Protein AF-A0A3D2F6I0-F1 (afdb_monomer_lite)

Radius of gyration: 17.16 Å; chains: 1; bounding box: 40×19×46 Å

Secondary structure (DSSP, 8-state):
--S--TTHHHHTSHHHH-TTS--------TT-PPPPTT-EEEEEEE-TTSSEEEEEE-S-----TT--

Sequence (68 aa):
KKTDFLGKRAQQREHMVSDQRWKLVGLETVDKSTLPDGAYAVGEGTNANGQRVMIGRVTSSYHSPNLD

pLDDT: mean 90.58, std 6.08, range [59.69, 96.44]

Foldseek 3Di:
DDPDDPCPVVCPDPVNPDPLDDDDDDDADPVNDWDDAFAFDFDDDADPVRHTHTSDTHHDTDNDPVVD

Structure (mmCIF, N/CA/C/O backbone):
data_AF-A0A3D2F6I0-F1
#
_entry.id   AF-A0A3D2F6I0-F1
#
loop_
_atom_site.group_PDB
_atom_site.id
_atom_site.type_symbol
_atom_site.label_atom_id
_atom_site.label_alt_id
_atom_site.label_comp_id
_atom_site.label_asym_id
_atom_site.label_entity_id
_atom_site.label_seq_id
_atom_site.pdbx_PDB_ins_code
_atom_site.Cartn_x
_atom_site.Cartn_y
_atom_site.Cartn_z
_atom_site.occupancy
_atom_site.B_iso_or_equiv
_atom_site.auth_seq_id
_atom_site.auth_comp_id
_atom_site.auth_asym_id
_atom_site.auth_atom_id
_atom_site.pdbx_PDB_model_num
ATOM 1 N N . LYS A 1 1 ? -2.227 -1.148 27.364 1.00 70.75 1 LYS A N 1
ATOM 2 C CA . LYS A 1 1 ? -2.774 -0.251 26.305 1.00 70.75 1 LYS A CA 1
ATOM 3 C C . LYS A 1 1 ? -3.825 0.655 26.942 1.00 70.75 1 LYS A C 1
ATOM 5 O O . LYS A 1 1 ? -4.567 0.151 27.776 1.00 70.75 1 LYS A O 1
ATOM 10 N N . LYS A 1 2 ? -3.880 1.955 26.614 1.00 82.31 2 LYS A N 1
ATOM 11 C CA . LYS A 1 2 ? -4.882 2.865 27.204 1.00 82.31 2 LYS A CA 1
ATOM 12 C C . LYS A 1 2 ? -6.301 2.447 26.790 1.00 82.31 2 LYS A C 1
ATOM 14 O O . LYS A 1 2 ? -6.519 2.045 25.643 1.00 82.31 2 LYS A O 1
ATOM 19 N N . THR A 1 3 ? -7.241 2.521 27.728 1.00 87.62 3 THR A N 1
ATOM 20 C CA . THR A 1 3 ? -8.641 2.116 27.532 1.00 87.62 3 THR A CA 1
ATOM 21 C C . THR A 1 3 ? -9.386 3.033 26.567 1.00 87.62 3 THR A C 1
ATOM 23 O O . THR A 1 3 ? -10.181 2.527 25.783 1.00 87.62 3 THR A O 1
ATOM 26 N N . ASP A 1 4 ? -9.074 4.328 26.523 1.00 92.94 4 ASP A N 1
ATOM 27 C CA . ASP A 1 4 ? -9.593 5.262 25.518 1.00 92.94 4 ASP A CA 1
ATOM 28 C C . ASP A 1 4 ? -8.579 6.363 25.156 1.00 92.94 4 ASP A C 1
ATOM 30 O O . ASP A 1 4 ? -7.723 6.733 25.968 1.00 92.94 4 ASP A O 1
ATOM 34 N N . PHE A 1 5 ? -8.639 6.850 23.915 1.00 94.00 5 PHE A N 1
ATOM 35 C CA . PHE A 1 5 ? -7.787 7.913 23.375 1.00 94.00 5 PHE A CA 1
ATOM 36 C C . PHE A 1 5 ? -8.436 8.590 22.158 1.00 94.00 5 PHE A C 1
ATOM 38 O O . PHE A 1 5 ? -9.260 7.996 21.457 1.00 94.00 5 PHE A O 1
ATOM 45 N N . LEU A 1 6 ? -8.035 9.836 21.882 1.00 94.06 6 LEU A N 1
ATOM 46 C CA . LEU A 1 6 ? -8.550 10.605 20.750 1.00 94.06 6 LEU A CA 1
ATOM 47 C C . LEU A 1 6 ? -8.368 9.824 19.438 1.00 94.06 6 LEU A C 1
ATOM 49 O O . LEU A 1 6 ? -7.266 9.406 19.098 1.00 94.06 6 LEU A O 1
ATOM 53 N N . GLY A 1 7 ? -9.468 9.608 18.715 1.00 93.94 7 GLY A N 1
ATOM 54 C CA . GLY A 1 7 ? -9.491 8.844 17.463 1.00 93.94 7 GLY A CA 1
ATOM 55 C C . GLY A 1 7 ? -9.890 7.369 17.602 1.00 93.94 7 GLY A C 1
ATOM 56 O O . GLY A 1 7 ? -10.319 6.784 16.608 1.00 93.94 7 GLY A O 1
ATOM 57 N N . LYS A 1 8 ? -9.873 6.773 18.806 1.00 93.81 8 LYS A N 1
ATOM 58 C CA . LYS A 1 8 ? -10.220 5.351 19.011 1.00 93.81 8 LYS A CA 1
ATOM 59 C C . LYS A 1 8 ? -11.639 5.008 18.543 1.00 93.81 8 LYS A C 1
ATOM 61 O O . LYS A 1 8 ? -11.824 4.057 17.791 1.00 93.81 8 LYS A O 1
A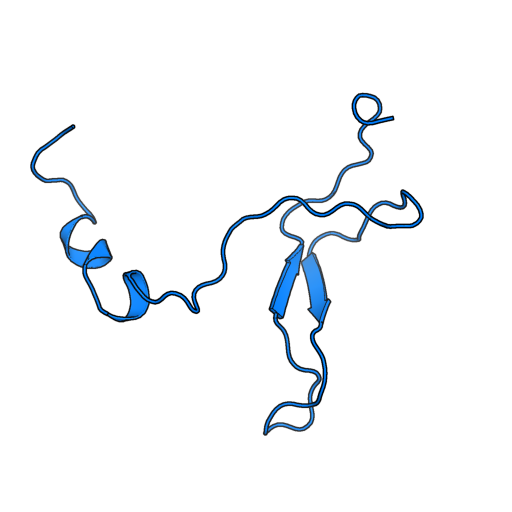TOM 66 N N . ARG A 1 9 ? -12.636 5.822 18.908 1.00 94.75 9 ARG A N 1
ATOM 67 C CA . ARG A 1 9 ? -14.034 5.644 18.462 1.00 94.75 9 ARG A CA 1
ATOM 68 C C . ARG A 1 9 ? -14.186 5.731 16.939 1.00 94.75 9 ARG A C 1
ATOM 70 O O . ARG A 1 9 ? -15.033 5.062 16.361 1.00 94.75 9 ARG A O 1
ATOM 77 N N . ALA A 1 10 ? -13.378 6.555 16.269 1.00 94.81 10 ALA A N 1
ATOM 78 C CA . ALA A 1 10 ? -13.444 6.684 14.815 1.00 94.81 10 ALA A CA 1
ATOM 79 C C . ALA A 1 10 ? -12.938 5.419 14.105 1.00 94.81 10 ALA A C 1
ATOM 81 O O . ALA A 1 10 ? -13.496 5.051 13.077 1.00 94.81 10 ALA A O 1
ATOM 82 N N . GLN A 1 11 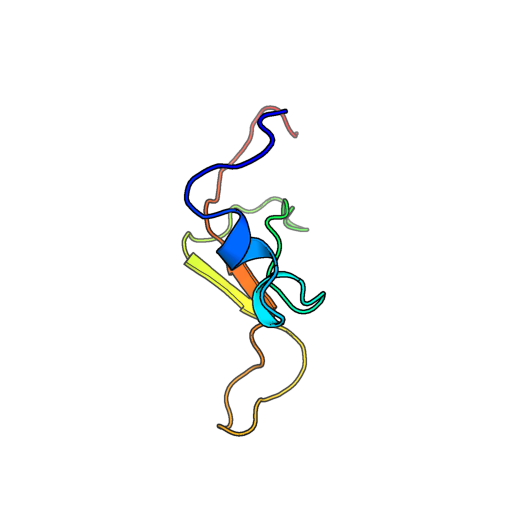? -11.947 4.723 14.673 1.00 93.94 11 GLN A N 1
ATOM 83 C CA . GLN A 1 11 ? -11.418 3.467 14.125 1.00 93.94 11 GLN A CA 1
ATOM 84 C C . GLN A 1 11 ? -12.459 2.334 14.079 1.00 93.94 11 GLN A C 1
ATOM 86 O O . GLN A 1 11 ? -12.273 1.397 13.317 1.00 93.94 11 GLN A O 1
ATOM 91 N N . GLN A 1 12 ? -13.552 2.429 14.846 1.00 94.62 12 GLN A N 1
ATOM 92 C CA . GLN A 1 12 ? -14.636 1.435 14.884 1.00 94.62 12 GLN A CA 1
ATOM 93 C C . GLN A 1 12 ? -15.723 1.658 13.817 1.00 94.62 12 GLN A C 1
ATOM 95 O O . GLN A 1 12 ? -16.676 0.889 13.748 1.00 94.62 12 GLN A O 1
ATOM 100 N N . ARG A 1 13 ? -15.627 2.719 13.003 1.00 96.44 13 ARG A N 1
ATOM 101 C CA . ARG A 1 13 ? -16.573 2.967 11.901 1.00 96.44 13 ARG A CA 1
ATOM 102 C C . ARG A 1 13 ? -16.413 1.902 10.813 1.00 96.44 13 ARG A C 1
ATOM 104 O O . ARG A 1 13 ? -15.297 1.461 10.566 1.00 96.44 13 ARG A O 1
ATOM 111 N N . GLU A 1 14 ? -17.490 1.584 10.102 1.00 95.12 14 GLU A N 1
ATOM 112 C CA . GLU A 1 14 ? -17.531 0.553 9.048 1.00 95.12 14 GLU A CA 1
ATOM 113 C C . GLU A 1 14 ? -16.390 0.679 8.022 1.00 95.12 14 GLU A C 1
ATOM 115 O O . GLU A 1 14 ? -15.586 -0.235 7.856 1.00 95.12 14 GLU A O 1
ATOM 120 N N . HIS A 1 15 ? -16.216 1.860 7.420 1.00 94.44 15 HIS A N 1
ATOM 121 C CA . HIS A 1 15 ? -15.116 2.099 6.477 1.00 94.44 15 HIS A CA 1
ATOM 122 C C . HIS A 1 15 ? -13.728 1.973 7.100 1.00 94.44 15 HIS A C 1
ATOM 124 O O . HIS A 1 15 ? -12.759 1.756 6.380 1.00 94.44 15 HIS A O 1
ATOM 130 N N . MET A 1 16 ? -13.605 2.144 8.419 1.00 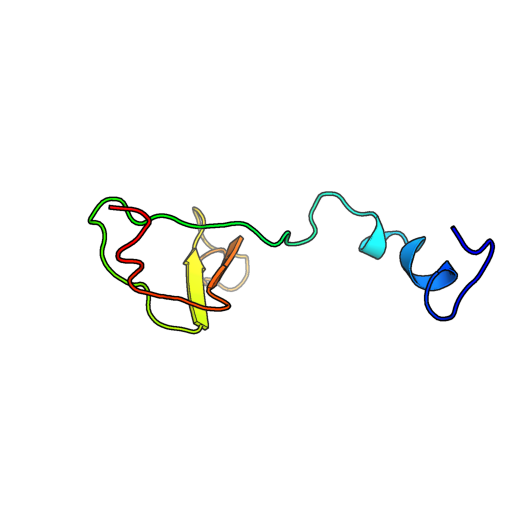93.75 16 MET A N 1
ATOM 131 C CA . MET A 1 16 ? -12.322 2.058 9.102 1.00 93.75 16 MET A CA 1
ATOM 132 C C . MET A 1 16 ? -11.912 0.615 9.410 1.00 93.75 16 MET A C 1
ATOM 134 O O . MET A 1 16 ? -10.707 0.371 9.496 1.00 93.75 16 MET A O 1
ATOM 138 N N . VAL A 1 17 ? -12.881 -0.301 9.510 1.00 94.00 17 VAL A N 1
ATOM 139 C CA . VAL A 1 17 ? -12.687 -1.743 9.746 1.00 94.00 17 VAL A CA 1
ATOM 140 C C . VAL A 1 17 ? -12.797 -2.593 8.476 1.00 94.00 17 VAL A C 1
ATOM 142 O O . VAL A 1 17 ? -12.598 -3.798 8.540 1.00 94.00 17 VAL A O 1
ATOM 145 N N . SER A 1 18 ? -13.106 -1.981 7.330 1.00 95.19 18 SER A N 1
ATOM 146 C CA . SER A 1 18 ? -13.228 -2.678 6.048 1.00 95.19 18 SER A CA 1
ATOM 147 C C . SER A 1 18 ? -11.920 -3.352 5.615 1.00 95.19 18 SER A C 1
ATOM 149 O O . SER A 1 18 ? -10.851 -2.734 5.619 1.00 95.19 18 SER A O 1
ATOM 151 N N . ASP A 1 19 ? -12.026 -4.594 5.139 1.00 93.25 19 ASP A N 1
ATOM 152 C CA . ASP A 1 19 ? -10.905 -5.349 4.570 1.00 93.25 19 ASP A CA 1
ATOM 153 C C . ASP A 1 19 ? -10.417 -4.801 3.223 1.00 93.25 19 ASP A C 1
ATOM 155 O O . ASP A 1 19 ? -9.294 -5.087 2.811 1.00 93.2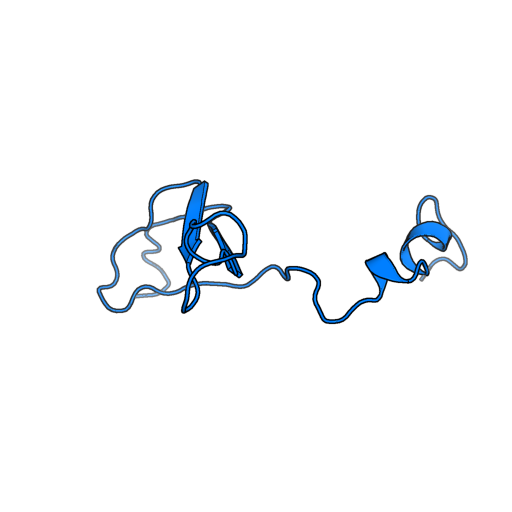5 19 ASP A O 1
ATOM 159 N N . GLN A 1 20 ? -11.227 -3.974 2.557 1.00 91.88 20 GLN A N 1
ATOM 160 C CA . GLN A 1 20 ? -10.914 -3.378 1.253 1.00 91.88 20 GLN A CA 1
ATOM 161 C C . GLN A 1 20 ? -10.039 -2.121 1.355 1.00 91.88 20 GLN A C 1
ATOM 163 O O . GLN A 1 20 ? -9.698 -1.504 0.344 1.00 91.88 20 GLN A O 1
ATOM 168 N N . ARG A 1 21 ? -9.669 -1.701 2.568 1.00 93.94 21 ARG A N 1
ATOM 169 C CA . ARG A 1 21 ? -8.781 -0.555 2.761 1.00 93.94 21 ARG A CA 1
ATOM 170 C C . ARG A 1 21 ? -7.383 -0.842 2.232 1.00 93.94 21 ARG A C 1
ATOM 172 O O . ARG A 1 21 ? -6.828 -1.913 2.460 1.00 93.94 21 ARG A O 1
ATOM 179 N N . TRP A 1 22 ? -6.767 0.177 1.643 1.00 92.56 22 TRP A N 1
ATOM 180 C CA . TRP A 1 22 ? -5.348 0.127 1.310 1.00 92.56 22 TRP A CA 1
ATOM 181 C C . TRP A 1 22 ? -4.507 -0.098 2.568 1.00 92.56 22 TRP A C 1
ATOM 183 O O . TRP A 1 22 ? -4.695 0.569 3.591 1.00 92.56 22 TRP A O 1
ATOM 193 N N . LYS A 1 23 ? -3.575 -1.045 2.467 1.00 93.38 23 LYS A N 1
ATOM 194 C CA . LYS A 1 23 ? -2.618 -1.402 3.514 1.00 93.38 23 LYS A CA 1
ATOM 195 C C . LYS A 1 23 ? -1.224 -0.988 3.060 1.00 93.38 23 LYS A C 1
ATOM 197 O O . LYS A 1 23 ? -0.922 -1.025 1.870 1.00 93.38 23 LYS A O 1
ATOM 202 N N . LEU A 1 24 ? -0.389 -0.583 4.012 1.00 95.31 24 LEU A N 1
ATOM 203 C CA . LEU A 1 24 ? 1.015 -0.305 3.734 1.00 95.31 24 LEU A CA 1
ATOM 204 C C . LEU A 1 24 ? 1.754 -1.635 3.569 1.00 95.31 24 LEU A C 1
ATOM 206 O O . LEU A 1 24 ? 1.682 -2.488 4.454 1.00 95.31 24 LEU A O 1
ATOM 210 N N . VAL A 1 25 ? 2.440 -1.799 2.442 1.00 94.44 25 VAL A N 1
ATOM 211 C CA . VAL A 1 25 ? 3.205 -3.001 2.088 1.00 94.44 25 VAL A CA 1
ATOM 212 C C . VAL A 1 25 ? 4.561 -2.602 1.511 1.00 94.44 25 VAL A C 1
ATOM 214 O O . VAL A 1 25 ? 4.721 -1.479 1.031 1.00 94.44 25 VAL A O 1
ATOM 217 N N . GLY A 1 26 ? 5.528 -3.519 1.563 1.00 92.62 26 GLY A N 1
ATOM 218 C CA . GLY A 1 26 ? 6.768 -3.410 0.796 1.00 92.62 26 GLY A CA 1
ATOM 219 C C . GLY A 1 26 ? 6.560 -3.920 -0.630 1.00 92.62 26 GLY A C 1
ATOM 220 O O . GLY A 1 26 ? 5.807 -4.871 -0.834 1.00 92.62 26 GLY A O 1
ATOM 221 N N . LEU A 1 27 ? 7.210 -3.280 -1.600 1.00 91.31 27 LEU A N 1
ATOM 222 C CA . LEU A 1 27 ? 7.233 -3.705 -2.998 1.00 91.31 27 LEU A CA 1
ATOM 223 C C . LEU A 1 27 ? 8.685 -3.945 -3.412 1.00 91.31 27 LEU A C 1
ATOM 225 O O . LEU A 1 27 ? 9.545 -3.118 -3.118 1.00 91.31 27 LEU A O 1
ATOM 229 N N . GLU A 1 28 ? 8.924 -5.046 -4.115 1.00 90.44 28 GLU A N 1
ATOM 230 C CA . GLU A 1 28 ? 10.198 -5.363 -4.757 1.00 90.44 28 GLU A CA 1
ATOM 231 C C . GLU A 1 28 ? 9.955 -5.480 -6.262 1.00 90.44 28 GLU A C 1
ATOM 233 O O . GLU A 1 28 ? 9.003 -6.131 -6.704 1.00 90.44 28 GLU A O 1
ATOM 238 N N . THR A 1 29 ? 10.768 -4.788 -7.054 1.00 90.62 29 THR A N 1
ATOM 239 C CA . THR A 1 29 ? 10.695 -4.837 -8.513 1.00 90.62 29 THR A CA 1
ATOM 240 C C . THR A 1 29 ? 11.397 -6.086 -9.029 1.00 90.62 29 THR A C 1
ATOM 242 O O . THR A 1 29 ? 12.460 -6.469 -8.552 1.00 90.62 29 THR A O 1
ATOM 245 N N . VAL A 1 30 ? 10.816 -6.722 -10.048 1.00 91.88 30 VAL A N 1
ATOM 246 C CA . VAL A 1 30 ? 11.371 -7.954 -10.640 1.00 91.88 30 VAL A CA 1
ATOM 247 C C . VAL A 1 30 ? 12.746 -7.711 -11.277 1.00 91.88 30 VAL A C 1
ATOM 249 O O . VAL A 1 30 ? 13.583 -8.607 -11.315 1.00 91.88 30 VAL A O 1
ATOM 252 N N . ASP A 1 31 ? 12.987 -6.496 -11.765 1.00 90.50 31 ASP A N 1
ATOM 253 C CA . ASP A 1 31 ? 14.233 -6.067 -12.403 1.00 90.50 31 ASP A CA 1
ATOM 254 C C . ASP A 1 31 ? 15.191 -5.329 -11.450 1.00 90.50 31 ASP A C 1
ATOM 256 O O . ASP A 1 31 ? 16.195 -4.781 -11.905 1.00 90.50 31 ASP A O 1
ATOM 260 N N . LYS A 1 32 ? 14.891 -5.295 -10.141 1.00 85.00 32 LYS A N 1
ATOM 261 C CA . LYS A 1 32 ? 15.623 -4.536 -9.110 1.00 85.00 32 LYS A CA 1
ATOM 262 C C . LYS A 1 32 ? 15.725 -3.023 -9.368 1.00 85.00 32 LYS A C 1
ATOM 264 O O . LYS A 1 32 ? 16.532 -2.334 -8.740 1.00 85.00 32 LYS A O 1
ATOM 269 N N . SER A 1 33 ? 14.918 -2.476 -10.279 1.00 88.12 33 SER A N 1
ATOM 270 C CA . SER A 1 33 ? 14.880 -1.038 -10.541 1.00 88.12 33 SER A CA 1
ATOM 271 C C . SER A 1 33 ? 14.156 -0.273 -9.429 1.00 88.12 33 SER A C 1
ATOM 273 O O . SER A 1 33 ? 13.268 -0.794 -8.751 1.00 88.12 33 SER A O 1
ATOM 275 N N . THR A 1 34 ? 14.509 0.996 -9.241 1.00 90.50 34 THR A N 1
ATOM 276 C CA . THR A 1 34 ? 13.792 1.883 -8.316 1.00 90.50 34 THR A CA 1
ATOM 277 C C . THR A 1 34 ? 12.538 2.430 -8.995 1.00 90.50 34 THR A C 1
ATOM 279 O O . THR A 1 34 ? 12.605 2.957 -10.107 1.00 90.50 34 THR A O 1
ATOM 282 N N . LEU A 1 35 ? 11.392 2.350 -8.316 1.00 89.94 35 LEU A N 1
ATOM 283 C CA . LEU A 1 35 ? 10.144 2.923 -8.821 1.00 89.94 35 LEU A CA 1
ATOM 284 C C . LEU A 1 35 ? 10.131 4.450 -8.634 1.00 89.94 35 LEU A C 1
ATOM 286 O O . LEU A 1 35 ? 10.664 4.953 -7.647 1.00 89.94 35 LEU A O 1
ATOM 290 N N . PRO A 1 36 ? 9.475 5.215 -9.521 1.00 89.38 36 PRO A N 1
ATOM 291 C CA . PRO A 1 36 ? 9.253 6.635 -9.283 1.00 89.38 36 PRO A CA 1
ATOM 292 C C . PRO A 1 36 ? 8.390 6.878 -8.038 1.00 89.38 36 PRO A C 1
ATOM 294 O O . PRO A 1 36 ? 7.419 6.156 -7.783 1.00 89.38 36 PRO A O 1
ATOM 297 N N . ASP A 1 37 ? 8.688 7.941 -7.295 1.00 86.56 37 ASP A N 1
ATOM 298 C CA . ASP A 1 37 ? 7.838 8.373 -6.187 1.00 86.56 37 ASP A CA 1
ATOM 299 C C . ASP A 1 37 ? 6.438 8.757 -6.683 1.00 86.56 37 ASP A C 1
ATOM 301 O O . ASP A 1 37 ? 6.267 9.409 -7.715 1.00 86.56 37 ASP A O 1
ATOM 305 N N . GLY A 1 38 ? 5.410 8.332 -5.946 1.00 88.06 38 GLY A N 1
ATOM 306 C CA . GLY A 1 38 ? 4.018 8.560 -6.331 1.00 88.06 38 GLY A CA 1
ATOM 307 C C . GLY A 1 38 ? 3.537 7.698 -7.500 1.00 88.06 38 GLY A C 1
ATOM 308 O O . GLY A 1 38 ? 2.399 7.880 -7.937 1.00 88.06 38 GLY A O 1
ATOM 309 N N . ALA A 1 39 ? 4.350 6.754 -7.993 1.00 92.06 39 ALA A N 1
ATOM 310 C CA . ALA A 1 39 ? 3.939 5.841 -9.050 1.00 92.06 39 ALA A CA 1
ATOM 311 C C . ALA A 1 39 ? 2.659 5.084 -8.675 1.00 92.06 39 ALA A C 1
ATOM 313 O O . ALA A 1 39 ? 2.426 4.680 -7.535 1.00 92.06 39 ALA A O 1
ATOM 314 N N . TYR A 1 40 ? 1.815 4.893 -9.674 1.00 92.19 40 TYR A N 1
ATOM 315 C CA . TYR A 1 40 ? 0.509 4.273 -9.546 1.00 92.19 40 TYR A CA 1
ATOM 316 C C . TYR A 1 40 ? 0.623 2.747 -9.655 1.00 92.19 40 TYR A C 1
ATOM 318 O O . TYR A 1 40 ? 1.149 2.239 -10.642 1.00 92.19 40 TYR A O 1
ATOM 326 N N . ALA A 1 41 ? 0.103 2.011 -8.666 1.00 91.94 41 ALA A N 1
ATOM 327 C CA . ALA A 1 41 ? -0.007 0.555 -8.736 1.00 91.94 41 ALA A CA 1
ATOM 328 C C . ALA A 1 41 ? -1.335 0.197 -9.409 1.00 91.94 41 ALA A C 1
ATOM 330 O O . ALA A 1 41 ? -2.414 0.397 -8.842 1.00 91.94 41 ALA A O 1
ATOM 331 N N . VAL A 1 42 ? -1.247 -0.263 -10.652 1.00 93.31 42 VAL A N 1
ATOM 332 C CA . VAL A 1 42 ? -2.391 -0.500 -11.536 1.00 93.31 42 VAL A CA 1
ATOM 333 C C . VAL A 1 42 ? -2.804 -1.969 -11.455 1.00 93.31 42 VAL A C 1
ATOM 335 O O . VAL A 1 42 ? -1.953 -2.850 -11.515 1.00 93.31 42 VAL A O 1
ATOM 338 N N . GLY A 1 43 ? -4.101 -2.223 -11.298 1.00 90.75 43 GLY A N 1
ATOM 339 C CA . GLY A 1 43 ? -4.688 -3.559 -11.362 1.00 90.75 43 GLY A CA 1
ATOM 340 C C . GLY A 1 43 ? -5.183 -3.906 -12.764 1.00 90.75 43 GLY A C 1
ATOM 341 O O . GLY A 1 43 ? -5.023 -3.144 -13.718 1.00 90.75 43 GLY A O 1
ATOM 342 N N . GLU A 1 44 ? -5.818 -5.065 -12.887 1.00 91.75 44 GLU A N 1
ATOM 343 C CA . GLU A 1 44 ? -6.415 -5.489 -14.150 1.00 91.75 44 GLU A CA 1
ATOM 344 C C . GLU A 1 44 ? -7.731 -4.752 -14.442 1.00 91.75 44 GLU A C 1
ATOM 346 O O . GLU A 1 44 ? -8.512 -4.428 -13.544 1.00 91.75 44 GLU A O 1
ATOM 351 N N . GLY A 1 45 ? -7.986 -4.517 -15.730 1.00 93.06 45 GLY A N 1
ATOM 352 C CA . GLY A 1 45 ? -9.240 -3.957 -16.223 1.00 93.06 45 GLY A CA 1
ATOM 353 C C . GLY A 1 45 ? -9.355 -2.430 -16.175 1.00 93.06 45 GLY A C 1
ATOM 354 O O . GLY A 1 45 ? -8.407 -1.683 -15.907 1.00 93.06 45 GLY A O 1
ATOM 355 N N . THR A 1 46 ? -10.568 -1.974 -16.476 1.00 93.88 46 THR A N 1
ATOM 356 C CA . THR A 1 46 ? -10.937 -0.565 -16.618 1.00 93.88 46 THR A CA 1
ATOM 357 C C . THR A 1 46 ? -12.129 -0.273 -15.710 1.00 93.88 46 THR A C 1
ATOM 359 O O . THR A 1 46 ? -13.074 -1.055 -15.642 1.00 93.88 46 THR A O 1
ATOM 362 N N . ASN A 1 47 ? -12.079 0.837 -14.978 1.00 91.00 47 ASN A N 1
ATOM 363 C CA . ASN A 1 47 ? -13.163 1.286 -14.116 1.00 91.00 47 ASN A CA 1
ATOM 364 C C . ASN A 1 47 ? -14.336 1.856 -14.938 1.00 91.00 47 ASN A C 1
ATOM 366 O O . ASN A 1 47 ? -14.242 2.052 -16.150 1.00 91.00 47 ASN A O 1
ATOM 370 N N . ALA A 1 48 ? -15.439 2.182 -14.260 1.00 92.69 48 ALA A N 1
ATOM 371 C CA . ALA A 1 48 ? -16.639 2.736 -14.895 1.00 92.69 48 ALA A CA 1
ATOM 372 C C . ALA A 1 48 ? -16.402 4.061 -15.655 1.00 92.69 48 ALA A C 1
ATOM 374 O O . ALA A 1 48 ? -17.203 4.428 -16.507 1.00 92.69 48 ALA A O 1
ATOM 375 N N . ASN A 1 49 ? -15.293 4.755 -15.376 1.00 92.00 49 ASN A N 1
ATOM 376 C CA . ASN A 1 49 ? -14.916 6.018 -16.012 1.00 92.00 49 ASN A CA 1
ATOM 377 C C . ASN A 1 49 ? -13.976 5.829 -17.217 1.00 92.00 49 ASN A C 1
ATOM 379 O O . ASN A 1 49 ? -13.434 6.809 -17.723 1.00 92.00 49 ASN A O 1
ATOM 383 N N . GLY A 1 50 ? -13.717 4.594 -17.658 1.00 92.94 50 GLY A N 1
ATOM 384 C CA . GLY A 1 50 ? -12.808 4.330 -18.778 1.00 92.94 50 GLY A CA 1
ATOM 385 C C . GLY A 1 50 ? -11.317 4.422 -18.422 1.00 92.94 50 GLY A C 1
ATOM 386 O O . GLY A 1 50 ? -10.473 4.418 -19.313 1.00 92.94 50 GLY A O 1
ATOM 387 N N . GLN A 1 51 ? -10.965 4.488 -17.136 1.00 92.88 51 GLN A N 1
ATOM 388 C CA . GLN A 1 51 ? -9.578 4.557 -16.659 1.00 92.88 51 GLN A CA 1
ATOM 389 C C . GLN A 1 51 ? -9.119 3.196 -16.141 1.00 92.88 51 GLN A C 1
ATOM 391 O O . GLN A 1 51 ? -9.938 2.395 -15.700 1.00 92.88 51 GLN A O 1
ATOM 396 N N . ARG A 1 52 ? -7.812 2.922 -16.132 1.00 93.56 52 ARG A N 1
ATOM 397 C CA . ARG A 1 52 ? -7.315 1.681 -15.519 1.00 93.56 52 ARG A CA 1
ATOM 398 C C . ARG A 1 52 ? -7.662 1.622 -14.028 1.00 93.56 52 ARG A C 1
ATOM 400 O O . ARG A 1 52 ? -7.652 2.644 -13.340 1.00 93.56 52 ARG A O 1
ATOM 407 N N . VAL A 1 53 ? -7.974 0.424 -13.537 1.00 93.75 53 VAL A N 1
ATOM 408 C CA . VAL A 1 53 ? -8.259 0.208 -12.114 1.00 93.75 53 VAL A CA 1
ATOM 409 C C . VAL A 1 53 ? -6.989 0.434 -11.298 1.00 93.75 53 VAL A C 1
ATOM 411 O O . VAL A 1 53 ? -5.927 -0.095 -11.614 1.00 93.75 53 VAL A O 1
ATOM 414 N N . MET A 1 54 ? -7.107 1.211 -10.225 1.00 93.06 54 MET A N 1
ATOM 415 C CA . MET A 1 54 ? -6.000 1.530 -9.332 1.00 93.06 54 MET A CA 1
ATOM 416 C C . MET A 1 54 ? -6.090 0.708 -8.052 1.00 93.06 54 MET A C 1
ATOM 418 O O . MET A 1 54 ? -7.103 0.766 -7.357 1.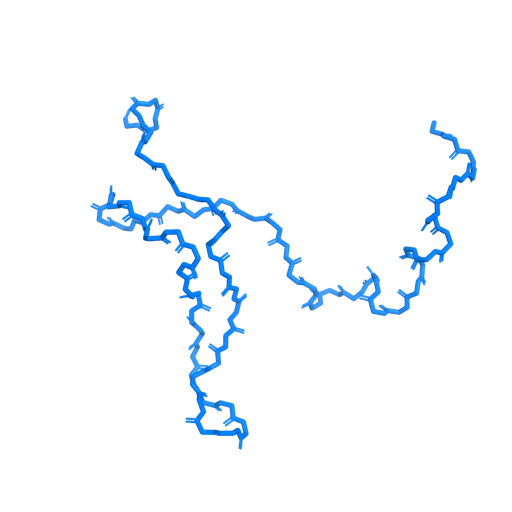00 93.06 54 MET A O 1
ATOM 422 N N . ILE A 1 55 ? -5.023 -0.020 -7.723 1.00 93.50 55 ILE A N 1
ATOM 423 C CA . ILE A 1 55 ? -4.945 -0.862 -6.517 1.00 93.50 55 ILE A CA 1
ATOM 424 C C . ILE A 1 55 ? -4.025 -0.279 -5.441 1.00 93.50 55 ILE A C 1
ATOM 426 O O . ILE A 1 55 ? -4.038 -0.739 -4.303 1.00 93.50 55 ILE A O 1
ATOM 430 N N . GLY A 1 56 ? -3.257 0.761 -5.767 1.00 93.56 56 GLY A N 1
ATOM 431 C CA . GLY A 1 56 ? -2.431 1.463 -4.795 1.00 93.56 56 GLY A CA 1
ATOM 432 C C . GLY A 1 56 ? -1.549 2.538 -5.416 1.00 93.56 56 GLY A C 1
ATOM 433 O O . GLY A 1 56 ? -1.713 2.930 -6.576 1.00 93.56 56 GLY A O 1
ATOM 434 N N . ARG A 1 57 ? -0.589 3.010 -4.621 1.00 94.50 57 ARG A N 1
ATOM 435 C CA . ARG A 1 57 ? 0.442 3.964 -5.035 1.00 94.50 57 ARG A CA 1
ATOM 436 C C . ARG A 1 57 ? 1.725 3.756 -4.240 1.00 94.50 57 ARG A C 1
ATOM 438 O O . ARG A 1 57 ? 1.666 3.388 -3.067 1.00 94.50 57 ARG A O 1
ATOM 445 N N . VAL A 1 58 ? 2.855 4.068 -4.855 1.00 94.56 58 VAL A N 1
ATOM 446 C CA . VAL A 1 58 ? 4.163 4.121 -4.207 1.00 94.56 58 VAL A CA 1
ATOM 447 C C . VAL A 1 58 ? 4.215 5.369 -3.331 1.00 94.56 58 VAL A C 1
ATOM 449 O O . VAL A 1 58 ? 4.046 6.487 -3.814 1.00 94.56 58 VAL A O 1
ATOM 452 N N . THR A 1 59 ? 4.410 5.183 -2.026 1.00 93.50 59 THR A N 1
ATOM 453 C CA . THR A 1 59 ? 4.574 6.296 -1.077 1.00 93.50 59 THR A CA 1
ATOM 454 C C . THR A 1 59 ? 6.025 6.737 -0.940 1.00 93.50 59 THR A C 1
ATOM 456 O O . THR A 1 59 ? 6.273 7.900 -0.638 1.00 93.50 59 THR A O 1
ATOM 459 N N . SER A 1 60 ? 6.968 5.811 -1.118 1.00 91.00 60 SER A N 1
ATOM 460 C CA . SER A 1 60 ? 8.409 6.058 -1.046 1.00 91.00 60 SER A CA 1
ATOM 461 C C . SER A 1 60 ? 9.138 4.966 -1.825 1.00 91.00 60 SER A C 1
ATOM 463 O O . SER A 1 60 ? 8.739 3.801 -1.736 1.00 91.00 60 SER A O 1
ATOM 465 N N . SER A 1 61 ? 10.194 5.320 -2.555 1.00 91.62 61 SER A N 1
ATOM 466 C CA . SER A 1 61 ? 11.067 4.355 -3.226 1.00 91.62 61 SER A CA 1
ATOM 467 C C . SER A 1 61 ? 12.544 4.636 -2.956 1.00 91.62 61 SER A C 1
ATOM 469 O O . SER A 1 61 ? 12.960 5.785 -2.829 1.00 91.62 61 SER A O 1
ATOM 471 N N . TYR A 1 62 ? 13.340 3.572 -2.855 1.00 88.94 62 TYR A N 1
ATOM 472 C CA . TYR A 1 62 ? 14.762 3.644 -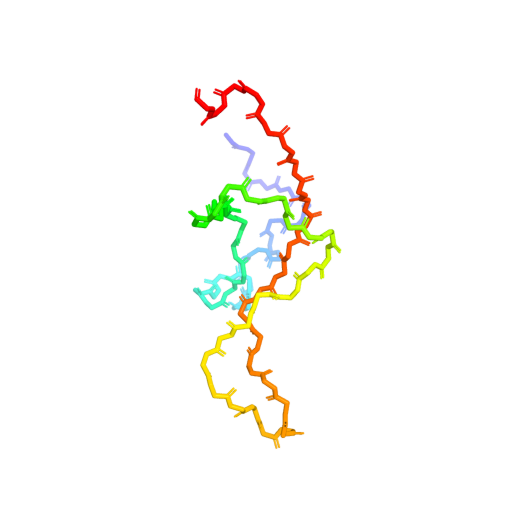2.529 1.00 88.94 62 TYR A CA 1
ATOM 473 C C . TYR A 1 62 ? 15.530 2.561 -3.280 1.00 88.94 62 TYR A C 1
ATOM 475 O O . TYR A 1 62 ? 15.017 1.461 -3.477 1.00 88.94 62 TYR A O 1
ATOM 483 N N . HIS A 1 63 ? 16.787 2.848 -3.615 1.00 85.75 63 HIS A N 1
ATOM 484 C CA . HIS A 1 63 ? 17.764 1.809 -3.924 1.00 85.75 63 HIS A CA 1
ATOM 485 C C . HIS A 1 63 ? 18.425 1.370 -2.608 1.00 85.75 63 HIS A C 1
ATOM 487 O O . HIS A 1 63 ? 19.041 2.197 -1.932 1.00 85.75 63 HIS A O 1
ATOM 493 N N . SER A 1 64 ? 18.238 0.110 -2.202 1.00 80.50 64 SER A N 1
ATOM 494 C CA . SER A 1 64 ? 18.690 -0.398 -0.900 1.00 80.50 64 SER A CA 1
ATOM 495 C C . SER A 1 64 ? 19.903 -1.325 -1.050 1.00 80.50 64 SER A C 1
ATOM 497 O O . SER A 1 64 ? 19.710 -2.500 -1.347 1.00 80.50 64 SER A O 1
ATOM 499 N N . PRO A 1 65 ? 21.131 -0.866 -0.745 1.00 77.56 65 PRO A N 1
ATOM 500 C CA . PRO A 1 65 ? 22.338 -1.696 -0.835 1.00 77.56 65 PRO A CA 1
ATOM 501 C C . PRO A 1 65 ? 22.414 -2.810 0.226 1.00 77.56 65 PRO A C 1
ATOM 503 O O . PRO A 1 65 ? 23.333 -3.617 0.202 1.00 77.56 65 PRO A O 1
ATOM 506 N N . ASN A 1 66 ? 21.475 -2.846 1.179 1.00 82.44 66 ASN A N 1
ATOM 507 C CA . ASN A 1 66 ? 21.394 -3.877 2.222 1.00 82.44 66 ASN A CA 1
ATOM 508 C C . ASN A 1 66 ? 20.412 -5.014 1.884 1.00 82.44 66 ASN A C 1
ATOM 510 O O . ASN A 1 66 ? 20.308 -5.961 2.659 1.00 82.44 66 ASN A O 1
ATOM 514 N N . LEU A 1 67 ? 19.623 -4.874 0.812 1.00 75.56 67 LEU A N 1
ATOM 515 C CA . LEU A 1 67 ? 18.662 -5.890 0.358 1.00 75.56 67 LEU A CA 1
ATOM 516 C C . LEU A 1 67 ? 19.166 -6.645 -0.887 1.00 75.56 67 LEU A C 1
ATOM 518 O O . LEU A 1 67 ? 18.415 -7.438 -1.449 1.00 75.56 67 LEU A O 1
ATOM 522 N N . ASP A 1 68 ? 20.416 -6.399 -1.293 1.00 59.69 68 ASP A N 1
ATOM 523 C CA . ASP A 1 68 ? 21.117 -7.108 -2.370 1.00 59.69 68 ASP A CA 1
ATOM 524 C C . ASP A 1 68 ? 21.950 -8.292 -1.864 1.00 59.69 68 ASP A C 1
ATOM 526 O O . ASP A 1 68 ? 22.528 -8.198 -0.754 1.00 59.69 68 ASP A O 1
#